Protein AF-A0A966YDN9-F1 (afdb_monomer_lite)

Structure (mmCIF, N/CA/C/O backbone):
data_AF-A0A966YDN9-F1
#
_entry.id   AF-A0A966YDN9-F1
#
loop_
_atom_site.group_PDB
_atom_site.id
_atom_site.type_symbol
_atom_site.label_atom_id
_atom_site.label_alt_id
_atom_site.label_comp_id
_atom_site.label_asym_id
_atom_site.label_entity_id
_atom_site.label_seq_id
_atom_site.pdbx_PDB_ins_code
_atom_site.Cartn_x
_atom_site.Cartn_y
_atom_site.Cartn_z
_atom_site.occupancy
_atom_site.B_iso_or_equiv
_atom_site.auth_seq_id
_atom_site.auth_comp_id
_atom_site.auth_asym_id
_atom_site.auth_atom_id
_atom_site.pdbx_PDB_model_num
ATOM 1 N N . GLN A 1 1 ? -7.861 -20.549 15.651 1.00 68.81 1 GLN A N 1
ATOM 2 C CA . GLN A 1 1 ? -7.057 -19.315 15.835 1.00 68.81 1 GLN A CA 1
ATOM 3 C C . GLN A 1 1 ? -6.686 -18.606 14.518 1.00 68.81 1 GLN A C 1
ATOM 5 O O . GLN A 1 1 ? -6.213 -17.481 14.585 1.00 68.81 1 GLN A O 1
ATOM 10 N N . ILE A 1 2 ? -6.968 -19.188 13.339 1.00 73.06 2 ILE A N 1
ATOM 11 C CA . ILE A 1 2 ? -6.622 -18.624 12.014 1.00 73.06 2 ILE A CA 1
ATOM 12 C C . ILE A 1 2 ? -7.332 -17.288 11.707 1.00 73.06 2 ILE A C 1
ATOM 14 O O . ILE A 1 2 ? -6.765 -16.447 11.028 1.00 73.06 2 ILE A O 1
ATOM 18 N N . GLY A 1 3 ? -8.511 -17.019 12.283 1.00 80.19 3 GLY A N 1
ATOM 19 C CA . GLY A 1 3 ? -9.270 -15.782 12.026 1.00 80.19 3 GLY A CA 1
ATO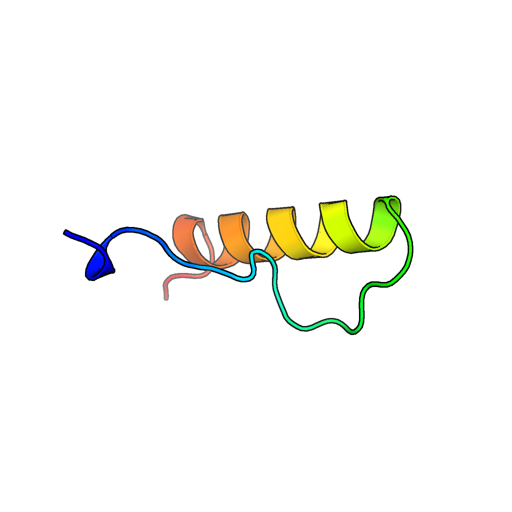M 20 C C . GLY A 1 3 ? -8.645 -14.471 12.530 1.00 80.19 3 GLY A C 1
ATOM 21 O O . GLY A 1 3 ? -9.252 -13.423 12.360 1.00 80.19 3 GLY A O 1
ATOM 22 N N . ARG A 1 4 ? -7.467 -14.510 13.172 1.00 81.38 4 ARG A N 1
ATOM 23 C CA . ARG A 1 4 ? -6.697 -13.309 13.556 1.00 81.38 4 ARG A CA 1
ATOM 24 C C . ARG A 1 4 ? -5.614 -12.936 12.542 1.00 81.38 4 ARG A C 1
ATOM 26 O O . ARG A 1 4 ? -5.023 -11.871 12.674 1.00 81.38 4 ARG A O 1
ATOM 33 N N . ILE A 1 5 ? -5.321 -13.814 11.583 1.00 83.31 5 ILE A N 1
ATOM 34 C CA . ILE A 1 5 ? -4.314 -13.569 10.551 1.00 83.31 5 ILE A CA 1
ATOM 35 C C . ILE A 1 5 ? -5.053 -13.065 9.317 1.00 83.31 5 ILE A C 1
ATOM 37 O O . ILE A 1 5 ? -5.819 -13.806 8.704 1.00 83.31 5 ILE A O 1
ATOM 41 N N . HIS A 1 6 ? -4.836 -11.797 8.980 1.00 79.38 6 HIS A N 1
ATOM 42 C CA . HIS A 1 6 ? -5.340 -11.199 7.752 1.00 79.38 6 HIS A CA 1
ATOM 43 C C . HIS A 1 6 ? -4.243 -11.224 6.691 1.00 79.38 6 HIS A C 1
ATOM 45 O O . HIS A 1 6 ? -3.112 -10.811 6.946 1.00 79.38 6 HIS A O 1
ATOM 51 N N . GLY A 1 7 ? -4.577 -11.730 5.511 1.00 86.19 7 GLY A N 1
ATOM 52 C CA . GLY A 1 7 ? -3.700 -11.708 4.354 1.00 86.19 7 GLY A CA 1
ATOM 53 C C . GLY A 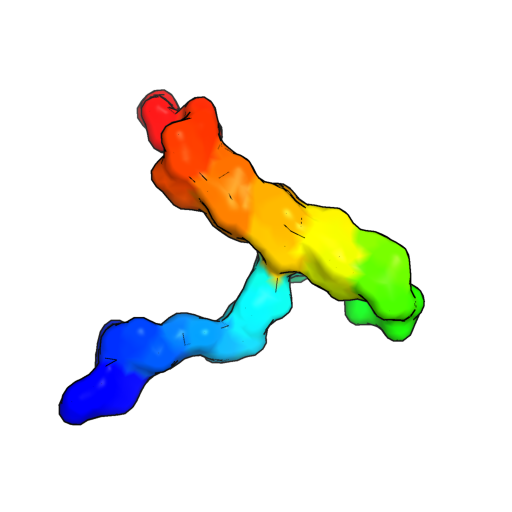1 7 ? -4.4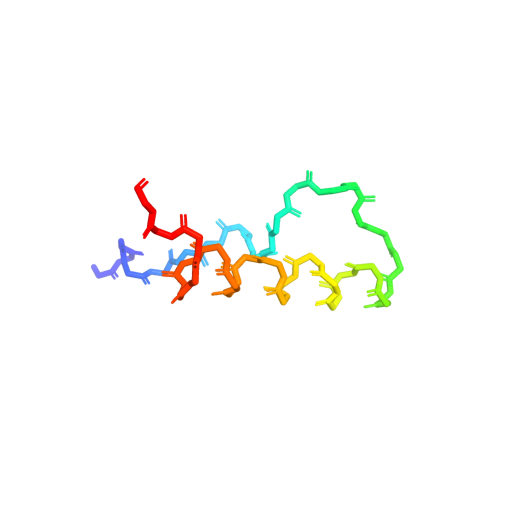97 -11.962 3.074 1.00 86.19 7 GLY A C 1
ATOM 54 O O . GLY A 1 7 ? -5.533 -12.634 3.148 1.00 86.19 7 GLY A O 1
ATOM 55 N N . PRO A 1 8 ? -4.024 -11.480 1.909 1.00 90.38 8 PRO A N 1
ATOM 56 C CA . PRO A 1 8 ? -2.822 -10.655 1.676 1.00 90.38 8 PRO A CA 1
ATOM 57 C C . PRO A 1 8 ? -2.914 -9.236 2.275 1.00 90.38 8 PRO A C 1
ATOM 59 O O . PRO A 1 8 ? -4.009 -8.716 2.436 1.00 90.38 8 PRO A O 1
ATOM 62 N N . VAL A 1 9 ? -1.765 -8.643 2.628 1.00 92.44 9 VAL A N 1
ATOM 63 C CA . VAL A 1 9 ? -1.666 -7.294 3.226 1.00 92.44 9 VAL A CA 1
ATOM 64 C C . VAL A 1 9 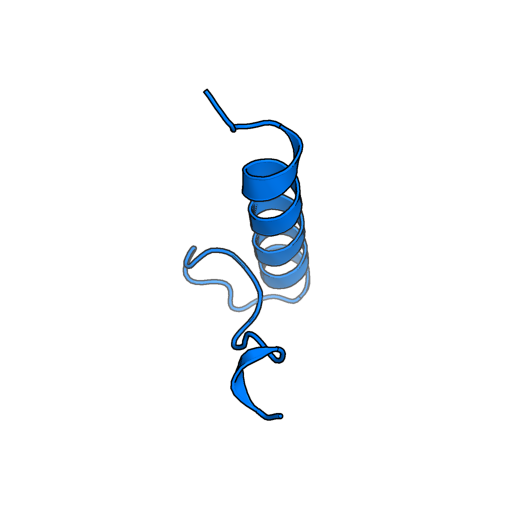? -1.522 -6.218 2.145 1.00 92.44 9 VAL A C 1
ATOM 66 O O . VAL A 1 9 ? -0.872 -6.437 1.1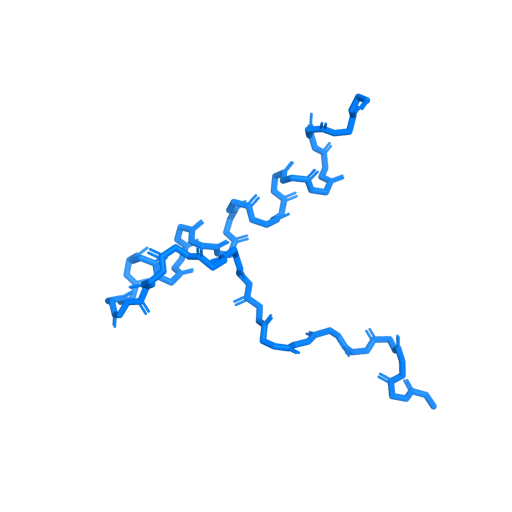21 1.00 92.44 9 VAL A O 1
ATOM 69 N N . GLY A 1 10 ? -2.079 -5.045 2.407 1.00 94.88 10 GLY A N 1
ATOM 70 C CA . GLY A 1 10 ? -2.082 -3.861 1.562 1.00 94.88 10 GLY A CA 1
ATOM 71 C C . GLY A 1 10 ? -3.399 -3.656 0.813 1.00 94.88 10 GLY A C 1
ATOM 72 O O . GLY A 1 10 ? -4.127 -4.597 0.500 1.00 94.88 10 GLY A O 1
ATOM 73 N N . LEU A 1 11 ? -3.702 -2.396 0.485 1.00 94.50 11 LEU A N 1
ATOM 74 C CA . LEU A 1 11 ? -4.838 -2.072 -0.379 1.00 94.50 11 LEU A CA 1
ATOM 75 C C . LEU A 1 11 ? -4.622 -2.608 -1.799 1.00 94.50 11 LEU A C 1
ATOM 77 O O . LEU A 1 11 ? -3.515 -2.575 -2.337 1.00 94.50 11 LEU A O 1
ATOM 81 N N . ASN A 1 12 ? -5.710 -3.035 -2.442 1.00 95.69 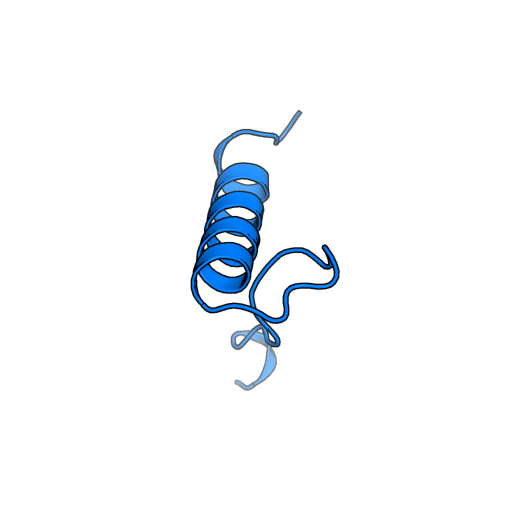12 ASN A N 1
ATOM 82 C CA . ASN A 1 12 ? -5.677 -3.496 -3.826 1.00 95.69 12 ASN A CA 1
ATOM 83 C C . ASN A 1 12 ? -5.501 -2.317 -4.799 1.00 95.69 12 ASN A C 1
ATOM 85 O O . ASN A 1 12 ? -6.476 -1.769 -5.312 1.00 95.69 12 ASN A O 1
ATOM 89 N N . ILE A 1 13 ? -4.245 -1.932 -5.032 1.00 95.44 13 ILE A N 1
ATOM 90 C CA . ILE A 1 13 ? -3.849 -0.862 -5.964 1.00 95.44 13 ILE A CA 1
ATOM 91 C C . ILE A 1 13 ? -3.139 -1.392 -7.221 1.00 95.44 13 ILE A C 1
ATOM 93 O O . ILE A 1 13 ? -2.605 -0.606 -7.995 1.00 95.44 13 ILE A O 1
ATOM 97 N N . GLY A 1 14 ? -3.092 -2.716 -7.415 1.00 95.50 14 GLY A N 1
ATOM 98 C CA . GLY A 1 14 ? -2.331 -3.338 -8.507 1.00 95.50 14 GLY A CA 1
ATOM 99 C C . GLY A 1 14 ? -0.808 -3.267 -8.334 1.00 95.50 14 GLY A C 1
ATOM 100 O O . GLY A 1 14 ? -0.092 -3.185 -9.325 1.00 95.50 14 GLY A O 1
ATOM 101 N N . ALA A 1 15 ? -0.315 -3.276 -7.090 1.00 97.00 15 ALA A N 1
ATOM 102 C CA . ALA A 1 15 ? 1.109 -3.162 -6.781 1.00 97.00 15 ALA A CA 1
ATOM 103 C C . ALA A 1 15 ? 1.941 -4.333 -7.343 1.00 97.00 15 ALA A C 1
ATOM 105 O O . ALA A 1 15 ? 1.619 -5.500 -7.114 1.00 97.00 15 ALA A O 1
ATOM 106 N N . ALA A 1 16 ? 3.045 -4.009 -8.013 1.00 97.25 16 ALA A N 1
ATOM 107 C CA . ALA A 1 16 ? 4.003 -4.945 -8.598 1.00 97.25 16 ALA A CA 1
ATOM 108 C C . ALA A 1 16 ? 5.454 -4.638 -8.190 1.00 97.25 16 ALA A C 1
ATOM 110 O O . ALA A 1 16 ? 6.267 -5.557 -8.062 1.00 97.25 16 ALA A O 1
ATOM 111 N N . THR A 1 17 ? 5.798 -3.366 -7.965 1.00 98.38 17 THR A N 1
ATOM 112 C CA . THR A 1 17 ? 7.144 -2.975 -7.512 1.00 98.38 17 THR A CA 1
ATOM 113 C C . THR A 1 17 ? 7.242 -2.920 -5.982 1.00 98.38 17 THR A C 1
ATOM 115 O O . THR A 1 17 ? 6.242 -2.674 -5.306 1.00 98.38 17 THR A O 1
ATOM 118 N N . PRO A 1 18 ? 8.441 -3.081 -5.383 1.00 98.19 18 PRO A N 1
ATOM 119 C CA . PRO A 1 18 ? 8.599 -2.982 -3.928 1.00 98.19 18 PRO A CA 1
ATOM 120 C C . PRO A 1 18 ? 8.092 -1.658 -3.339 1.00 98.19 18 PRO A C 1
ATOM 122 O O . PRO A 1 18 ? 7.523 -1.641 -2.249 1.00 98.19 18 PRO A O 1
ATOM 125 N N . ALA A 1 19 ? 8.260 -0.555 -4.072 1.00 98.50 19 ALA A N 1
ATOM 126 C CA . ALA A 1 19 ? 7.759 0.752 -3.664 1.00 98.50 19 ALA A CA 1
ATOM 127 C C . ALA A 1 19 ? 6.222 0.798 -3.658 1.00 98.50 19 ALA A C 1
ATOM 129 O O . ALA A 1 19 ? 5.630 1.294 -2.700 1.00 98.50 19 ALA A O 1
ATOM 130 N N . GLU A 1 20 ? 5.567 0.236 -4.677 1.00 98.25 20 GLU A N 1
ATOM 131 C CA . GLU A 1 20 ? 4.103 0.142 -4.723 1.00 98.25 20 GLU A CA 1
ATOM 132 C C . GLU A 1 20 ? 3.553 -0.736 -3.597 1.00 98.25 20 GLU A C 1
ATOM 134 O O . GLU A 1 20 ? 2.567 -0.366 -2.965 1.00 98.25 20 GLU A O 1
ATOM 139 N N . ILE A 1 21 ? 4.212 -1.860 -3.292 1.00 97.56 21 ILE A N 1
ATOM 140 C CA . ILE A 1 21 ? 3.813 -2.740 -2.183 1.00 97.56 21 ILE A CA 1
ATOM 141 C C . ILE A 1 21 ? 3.902 -1.983 -0.850 1.00 97.56 21 ILE A C 1
ATOM 143 O O . ILE A 1 21 ? 2.976 -2.043 -0.041 1.00 97.56 21 ILE A O 1
ATOM 147 N N . ALA A 1 22 ? 4.975 -1.218 -0.628 1.00 98.06 22 ALA A N 1
ATOM 148 C CA . ALA A 1 22 ? 5.120 -0.405 0.579 1.00 98.06 22 ALA A CA 1
ATOM 149 C C . ALA A 1 22 ? 3.995 0.637 0.713 1.00 98.06 22 ALA A C 1
ATOM 151 O O . ALA A 1 22 ? 3.431 0.802 1.797 1.00 98.06 22 ALA A O 1
ATOM 152 N N . VAL A 1 23 ? 3.626 1.303 -0.388 1.00 97.69 23 VAL A N 1
ATOM 153 C CA . VAL A 1 23 ? 2.505 2.256 -0.408 1.00 97.69 23 VAL A CA 1
ATOM 154 C C . VAL A 1 23 ? 1.175 1.551 -0.137 1.00 97.69 23 VAL A C 1
ATOM 156 O O . VAL A 1 23 ? 0.396 2.052 0.673 1.00 97.69 23 VAL A O 1
ATOM 159 N N . ALA A 1 24 ? 0.926 0.385 -0.741 1.00 97.88 24 ALA A N 1
ATOM 160 C CA . ALA A 1 24 ? -0.289 -0.402 -0.521 1.00 97.88 24 ALA A CA 1
ATOM 161 C C . ALA A 1 24 ? -0.481 -0.760 0.962 1.00 97.88 24 ALA A C 1
ATOM 163 O O . ALA A 1 24 ? -1.579 -0.599 1.499 1.00 97.88 24 ALA A O 1
ATOM 164 N N . ILE A 1 25 ? 0.595 -1.185 1.633 1.00 96.50 25 ILE A N 1
ATOM 165 C CA . ILE A 1 25 ? 0.596 -1.516 3.066 1.00 96.50 25 ILE A CA 1
ATOM 166 C C . ILE A 1 25 ? 0.346 -0.266 3.914 1.00 96.50 25 ILE A C 1
ATOM 168 O O . ILE A 1 25 ? -0.531 -0.263 4.777 1.00 96.50 25 ILE A O 1
ATOM 172 N N . MET A 1 26 ? 1.085 0.820 3.667 1.00 96.81 26 MET A N 1
ATOM 173 C CA . MET A 1 26 ? 0.910 2.065 4.423 1.00 96.81 26 MET A CA 1
ATOM 174 C C . MET A 1 26 ? -0.505 2.628 4.264 1.00 96.81 26 MET A C 1
ATOM 176 O O . MET A 1 26 ? -1.075 3.135 5.229 1.00 96.81 26 MET A O 1
ATOM 180 N N . ALA A 1 27 ? -1.095 2.510 3.075 1.00 96.12 27 ALA A N 1
ATOM 181 C CA . ALA A 1 27 ? -2.458 2.949 2.822 1.00 96.12 27 ALA A CA 1
ATOM 182 C C . ALA A 1 27 ? -3.491 2.143 3.631 1.00 96.12 27 ALA A C 1
ATOM 184 O O . ALA A 1 27 ? -4.399 2.746 4.202 1.00 96.12 27 ALA A O 1
ATOM 185 N N . GLU A 1 28 ? -3.322 0.822 3.759 1.00 95.25 28 GLU A N 1
ATOM 186 C CA . GLU A 1 28 ? -4.178 -0.016 4.616 1.00 95.25 28 GLU A CA 1
ATOM 187 C C . GLU A 1 28 ? -4.045 0.373 6.099 1.00 95.25 28 GLU A C 1
ATOM 189 O O . GLU A 1 28 ? -5.039 0.527 6.811 1.00 95.25 28 GLU A O 1
ATOM 194 N N . VAL A 1 29 ? -2.820 0.616 6.577 1.00 94.44 29 VAL A N 1
ATOM 195 C CA . VAL A 1 29 ? -2.584 1.068 7.960 1.00 94.44 29 VAL A CA 1
ATOM 196 C C . VAL A 1 29 ? -3.297 2.397 8.230 1.00 94.44 29 VAL A C 1
ATOM 198 O O . VAL A 1 29 ? -3.954 2.571 9.259 1.00 94.44 29 VAL A O 1
ATOM 201 N N . LEU A 1 30 ? -3.200 3.346 7.299 1.00 95.00 30 LEU A N 1
ATOM 202 C CA . LEU A 1 30 ? -3.850 4.647 7.432 1.00 95.00 30 LEU A CA 1
ATOM 203 C C . LEU A 1 30 ? -5.376 4.543 7.348 1.00 95.00 30 LEU A C 1
ATOM 205 O O . LEU A 1 30 ? -6.053 5.273 8.077 1.00 95.00 30 LEU A O 1
ATOM 209 N N . SER A 1 31 ? -5.927 3.644 6.524 1.00 92.56 31 SER A N 1
ATOM 210 C CA . SER A 1 31 ? -7.380 3.462 6.446 1.00 92.56 31 SER A CA 1
ATOM 211 C C . SER A 1 31 ? -7.966 2.973 7.768 1.00 92.56 31 SER A C 1
ATOM 213 O O . SER A 1 31 ? -9.020 3.454 8.168 1.00 92.56 31 SER A O 1
ATOM 215 N N . GLN A 1 32 ? -7.255 2.096 8.484 1.00 90.19 32 GLN A N 1
ATOM 216 C CA . GLN A 1 32 ? -7.675 1.603 9.803 1.00 90.19 32 GLN A CA 1
ATOM 217 C C . GLN A 1 32 ? -7.505 2.651 10.916 1.00 90.19 32 GLN A C 1
ATOM 219 O O . GLN A 1 32 ? -8.330 2.744 11.823 1.00 90.19 32 GLN A O 1
ATOM 224 N N . LEU A 1 33 ? -6.423 3.438 10.872 1.00 91.88 33 LEU A N 1
ATOM 225 C CA . LEU A 1 33 ? -6.063 4.348 11.967 1.00 91.88 33 LEU A CA 1
ATOM 226 C C . LEU A 1 33 ? -6.620 5.770 11.826 1.00 91.88 33 LEU A C 1
ATOM 228 O O . LEU A 1 33 ? -6.692 6.483 12.826 1.00 91.88 33 LEU A O 1
ATOM 232 N N . ARG A 1 34 ? -6.927 6.233 10.607 1.00 89.56 34 ARG A N 1
ATOM 233 C CA . ARG A 1 34 ? -7.188 7.664 10.342 1.00 89.56 34 ARG A CA 1
ATOM 234 C C . ARG A 1 34 ? -8.413 7.960 9.485 1.00 89.56 34 ARG A C 1
ATOM 236 O O . ARG A 1 34 ? -8.922 9.071 9.570 1.00 89.56 34 ARG A O 1
ATOM 243 N N . VAL A 1 35 ? -8.865 7.023 8.651 1.00 75.69 35 VAL A N 1
ATOM 244 C CA . VAL A 1 35 ? -9.991 7.256 7.720 1.00 75.69 35 VAL A CA 1
ATOM 245 C C . VAL A 1 35 ? -11.337 6.835 8.327 1.00 75.69 35 VAL A C 1
ATOM 247 O O . VAL A 1 35 ? -12.375 7.046 7.713 1.00 75.69 35 VAL A O 1
ATOM 250 N N . SER A 1 36 ? -11.342 6.318 9.559 1.00 61.56 36 SER A N 1
ATOM 251 C CA . SER A 1 36 ? -12.543 6.000 10.336 1.00 61.56 36 SER A CA 1
ATOM 252 C C . SER A 1 36 ? -13.397 7.249 10.584 1.00 61.56 36 SER A C 1
ATOM 254 O O . SER A 1 36 ? -13.201 7.970 11.565 1.00 61.56 36 SER A O 1
ATOM 256 N N . LYS A 1 37 ? -14.346 7.497 9.683 1.00 55.22 37 LYS A N 1
ATOM 257 C CA . LYS A 1 37 ? -15.496 8.372 9.879 1.00 55.22 37 LYS A CA 1
ATOM 258 C C . LYS A 1 37 ? -16.763 7.593 9.565 1.00 55.22 37 LYS A C 1
ATOM 260 O O . LYS A 1 37 ? -16.745 6.849 8.562 1.00 55.22 37 LYS A O 1
#

Foldseek 3Di:
DCVVDDDDAFAPPVDDDPVSRVVRNVVRVCCVVPVPD

Sequence (37 aa):
QIGRIHGPVGLNIGAATPAEIAVAIMAEVLSQLRVSK

Radius of gyration: 11.27 Å; chains: 1; bounding box: 24×28×24 Å

Secondary structure (DSSP, 8-state):
-GGG---S-S--S---SHHHHHHHHHHHHHHHHT---

pLDDT: mean 89.75, std 10.75, range [55.22, 98.5]